Protein AF-A0A4Y8CAF0-F1 (afdb_monomer_lite)

pLDDT: mean 92.61, std 7.23, range [58.03, 98.44]

Radius of gyration: 15.82 Å; chains: 1; bounding box: 34×34×45 Å

Foldseek 3Di:
DQVCLPDPPAPVLKDKDLDLVVCVVPVQQSQLVHWKWKAFPDDPQQPRTKTKHFPDPDDDNGDDQQTWMWIATRNVRDIDIDGNVVVSVVLVVQNPDDRRMMMMGHDDPCCQVADWDFDDDDPRGPDIDGGHDD

Sequence (134 aa):
LTKLADTDLVPSDTYAYYDIKTFKENFPKSLAKGERVLKQNRGSTGEGIWRVSVEDNVSGDSLPLNTKIKCTEAKDNHVEHRELGEFMDFCEQYIIGDNGMLVDMTFLPRIKEGEIRLLMLYNTPVNVVHKKPA

Secondary structure (DSSP, 8-state):
-GGGTTSTTS-TT-EEESSHHHHHHHHHHHHTTS-EEEEESS-STTTTEEEEEESS---SSS--TT-EEEEEETTT--EEEEEHHHHHHHHGGGTSSTT--EEEEE--GGGGG-EEEEEEETTEEEEEEEE---

Structure (mmCIF, N/CA/C/O backbone):
data_AF-A0A4Y8CAF0-F1
#
_entry.id   AF-A0A4Y8CAF0-F1
#
loop_
_atom_site.group_PDB
_atom_site.id
_atom_site.type_symbol
_atom_site.label_atom_id
_atom_site.label_alt_id
_atom_site.label_comp_id
_atom_site.label_asym_id
_atom_site.label_entity_id
_atom_site.label_seq_id
_atom_site.pdbx_PDB_ins_code
_atom_site.Cartn_x
_atom_site.Cartn_y
_atom_site.Cartn_z
_atom_site.occupancy
_atom_site.B_iso_or_equiv
_atom_site.auth_seq_id
_atom_site.auth_comp_id
_atom_site.auth_asym_id
_atom_site.auth_atom_id
_atom_site.pdbx_PDB_model_num
ATOM 1 N N . LEU A 1 1 ? -1.745 2.593 -12.167 1.00 58.03 1 LEU A N 1
ATOM 2 C CA . LEU A 1 1 ? -2.030 1.234 -11.655 1.00 58.03 1 LEU A CA 1
ATOM 3 C C . LEU A 1 1 ? -3.510 0.883 -11.735 1.00 58.03 1 LEU A C 1
ATOM 5 O O . LEU A 1 1 ? -3.804 -0.199 -12.201 1.00 58.03 1 LEU A O 1
ATOM 9 N N . THR A 1 2 ? -4.436 1.770 -11.369 1.00 64.69 2 THR A N 1
ATOM 10 C CA . THR A 1 2 ? -5.888 1.481 -11.402 1.00 64.69 2 THR A CA 1
ATOM 11 C C . THR A 1 2 ? -6.437 1.057 -12.759 1.00 64.69 2 THR A C 1
ATOM 13 O O . THR A 1 2 ? -7.272 0.171 -12.813 1.00 64.69 2 THR A O 1
ATOM 16 N N . LYS A 1 3 ? -5.908 1.588 -13.869 1.00 78.75 3 LYS A N 1
ATOM 17 C CA . LYS A 1 3 ? -6.258 1.125 -15.230 1.00 78.75 3 LYS A CA 1
ATOM 18 C C . LYS A 1 3 ? -5.909 -0.349 -15.510 1.00 78.75 3 LYS A C 1
ATOM 20 O O . LYS A 1 3 ? -6.248 -0.850 -16.572 1.00 78.75 3 LYS A O 1
ATOM 25 N N . LEU A 1 4 ? -5.169 -0.999 -14.611 1.00 79.75 4 LEU A N 1
ATOM 26 C CA . LEU A 1 4 ? -4.781 -2.406 -14.690 1.00 79.75 4 LEU A CA 1
ATOM 27 C C . LEU A 1 4 ? -5.560 -3.282 -13.696 1.00 79.75 4 LEU A C 1
ATOM 29 O O . LEU A 1 4 ? -5.326 -4.484 -13.684 1.00 79.75 4 LEU A O 1
ATOM 33 N N . ALA A 1 5 ? -6.445 -2.717 -12.864 1.00 81.44 5 ALA A N 1
ATOM 34 C CA . ALA A 1 5 ? -7.190 -3.473 -11.850 1.00 81.44 5 ALA A CA 1
ATOM 35 C C . ALA A 1 5 ? -8.141 -4.520 -12.462 1.00 81.44 5 ALA A C 1
ATOM 37 O O . ALA A 1 5 ? -8.454 -5.512 -11.813 1.00 81.44 5 ALA A O 1
ATOM 38 N N . ASP A 1 6 ? -8.534 -4.331 -13.725 1.00 82.00 6 ASP A N 1
ATOM 39 C CA . ASP A 1 6 ? -9.338 -5.283 -14.503 1.00 82.00 6 ASP A CA 1
ATOM 40 C C . ASP A 1 6 ? -8.480 -6.348 -15.222 1.00 82.00 6 ASP A C 1
ATOM 42 O O . ASP A 1 6 ? -8.960 -7.051 -16.110 1.00 82.00 6 ASP A O 1
ATOM 46 N N . THR A 1 7 ? -7.189 -6.447 -14.891 1.00 87.88 7 THR A N 1
ATOM 47 C CA . THR A 1 7 ? -6.250 -7.424 -15.464 1.00 87.88 7 THR A CA 1
ATOM 48 C C . THR A 1 7 ? -5.652 -8.303 -14.372 1.00 87.88 7 THR A C 1
ATOM 50 O O . THR A 1 7 ? -5.560 -7.888 -13.222 1.00 87.88 7 THR A O 1
ATOM 53 N N . ASP A 1 8 ? -5.102 -9.459 -14.745 1.00 86.75 8 ASP A N 1
ATOM 54 C CA . ASP A 1 8 ? -4.406 -10.358 -13.808 1.00 86.75 8 ASP A CA 1
ATOM 55 C C . ASP A 1 8 ? -3.088 -9.783 -13.245 1.00 86.75 8 ASP A C 1
ATOM 57 O O . ASP A 1 8 ? -2.410 -10.422 -12.440 1.00 86.75 8 ASP A O 1
ATOM 61 N N . LEU A 1 9 ? -2.682 -8.583 -13.679 1.00 85.06 9 LEU A N 1
ATOM 62 C CA . LEU A 1 9 ? -1.437 -7.943 -13.250 1.00 85.06 9 LEU A CA 1
ATOM 63 C C . LEU A 1 9 ? -1.565 -7.215 -11.910 1.00 85.06 9 LEU A C 1
ATOM 65 O O . LEU A 1 9 ? -0.545 -6.907 -11.290 1.00 85.06 9 LEU A O 1
ATOM 69 N N . VAL A 1 10 ? -2.785 -6.883 -11.485 1.00 86.19 10 VAL A N 1
ATOM 70 C CA . VAL A 1 10 ? -3.045 -6.079 -10.288 1.00 86.19 10 VAL A CA 1
ATOM 71 C C . VAL A 1 10 ? -4.272 -6.642 -9.566 1.00 86.19 10 VAL A C 1
ATOM 73 O O . VAL A 1 10 ? -5.263 -6.938 -10.224 1.00 86.19 10 VAL A O 1
ATOM 76 N N . PRO A 1 11 ? -4.252 -6.778 -8.228 1.00 89.06 11 PRO A N 1
ATOM 77 C CA . PRO A 1 11 ? -5.434 -7.190 -7.476 1.00 89.06 11 PRO A CA 1
ATOM 78 C C . PRO A 1 11 ? -6.637 -6.280 -7.753 1.00 89.06 11 PRO A C 1
ATOM 80 O O . PRO A 1 11 ? -6.496 -5.053 -7.782 1.00 89.06 11 PRO A O 1
ATOM 83 N N . SER A 1 12 ? -7.824 -6.872 -7.903 1.00 88.75 12 SER A N 1
ATOM 84 C CA . SER A 1 12 ? -9.066 -6.150 -8.224 1.00 88.75 12 SER A CA 1
ATOM 85 C C . SER A 1 12 ? -9.487 -5.147 -7.145 1.00 88.75 12 SER A C 1
ATOM 87 O O . SER A 1 12 ? -10.264 -4.236 -7.402 1.00 88.75 12 SER A O 1
ATOM 89 N N . ASP A 1 13 ? -8.978 -5.297 -5.923 1.00 91.06 13 ASP A N 1
ATOM 90 C CA . ASP A 1 13 ? -9.196 -4.397 -4.795 1.00 91.06 13 ASP A CA 1
ATOM 91 C C . ASP A 1 13 ? -8.091 -3.328 -4.674 1.00 91.06 13 ASP A C 1
ATOM 93 O O . ASP A 1 13 ? -7.694 -2.949 -3.570 1.00 91.06 13 ASP A O 1
ATOM 97 N N . THR A 1 14 ? -7.585 -2.848 -5.813 1.00 93.38 14 THR A N 1
ATOM 98 C CA . THR A 1 14 ? -6.620 -1.744 -5.895 1.00 93.38 14 THR A CA 1
ATOM 99 C C . THR A 1 14 ? -7.327 -0.430 -6.205 1.00 93.38 14 THR A C 1
ATOM 101 O O . THR A 1 14 ? -8.000 -0.299 -7.227 1.00 93.38 14 THR A O 1
ATOM 104 N N . TYR A 1 15 ? -7.102 0.581 -5.374 1.00 94.06 15 TYR A N 1
ATOM 105 C CA . TYR A 1 15 ? -7.707 1.903 -5.500 1.00 94.06 15 TYR A CA 1
ATOM 106 C C . TYR A 1 15 ? -6.639 2.963 -5.794 1.00 94.06 15 TYR A C 1
ATOM 108 O O . TYR A 1 15 ? -5.468 2.814 -5.438 1.00 94.06 15 TYR A O 1
ATOM 116 N N . ALA A 1 16 ? -7.039 4.051 -6.451 1.00 94.38 16 ALA A N 1
ATOM 117 C CA . ALA A 1 16 ? -6.256 5.282 -6.509 1.00 94.38 16 ALA A CA 1
ATOM 118 C C . ALA A 1 16 ? -7.155 6.438 -6.100 1.00 94.38 16 ALA A C 1
ATOM 120 O O . ALA A 1 16 ? -8.212 6.648 -6.697 1.00 94.38 16 ALA A O 1
ATOM 121 N N . TYR A 1 17 ? -6.710 7.172 -5.094 1.00 95.38 17 TYR A N 1
ATOM 122 C CA . TYR A 1 17 ? -7.405 8.325 -4.559 1.00 95.38 17 TYR A CA 1
ATOM 123 C C . TYR A 1 17 ? -6.782 9.593 -5.127 1.00 95.38 17 TYR A C 1
ATOM 125 O O . TYR A 1 17 ? -5.561 9.757 -5.091 1.00 95.38 17 TYR A O 1
ATOM 133 N N . TYR A 1 18 ? -7.634 10.471 -5.651 1.00 94.50 18 TYR A N 1
ATOM 134 C CA . TYR A 1 18 ? -7.264 11.791 -6.175 1.00 94.50 18 TYR A CA 1
ATOM 135 C C . TYR A 1 18 ? -7.797 12.927 -5.297 1.00 94.50 18 TYR A C 1
ATOM 137 O O . TYR A 1 18 ? -7.494 14.092 -5.534 1.00 94.50 18 TYR A O 1
ATOM 145 N N . ASP A 1 19 ? -8.591 12.593 -4.281 1.00 95.25 19 ASP A N 1
ATOM 146 C CA . ASP A 1 19 ? -9.148 13.529 -3.324 1.00 95.25 19 ASP A CA 1
ATOM 147 C C . ASP A 1 19 ? -9.206 12.889 -1.931 1.00 95.25 19 ASP A C 1
ATOM 149 O O . ASP A 1 19 ? -9.294 11.669 -1.768 1.00 95.25 19 ASP A O 1
ATOM 153 N N . ILE A 1 20 ? -9.137 13.737 -0.909 1.00 96.31 20 ILE A N 1
ATOM 154 C CA . ILE A 1 20 ? -9.082 13.309 0.492 1.00 96.31 20 ILE A CA 1
ATOM 155 C C . ILE A 1 20 ? -10.386 12.635 0.910 1.00 96.31 20 ILE A C 1
ATOM 157 O O . ILE A 1 20 ? -10.369 11.701 1.706 1.00 96.31 20 ILE A O 1
ATOM 161 N N . LYS A 1 21 ? -11.525 13.088 0.379 1.00 96.69 21 LYS A N 1
ATOM 162 C CA . LYS A 1 21 ? -12.836 12.575 0.772 1.00 96.69 21 LYS A CA 1
ATOM 163 C C . LYS A 1 21 ? -12.963 11.099 0.394 1.00 96.69 21 LYS A C 1
ATOM 165 O O . LYS A 1 21 ? -13.271 10.285 1.261 1.00 96.69 21 LYS A O 1
ATOM 170 N N . THR A 1 22 ? -12.662 10.736 -0.851 1.00 96.94 22 THR A N 1
ATOM 171 C CA . THR A 1 22 ? -12.724 9.339 -1.300 1.00 96.94 22 THR A CA 1
ATOM 172 C C . THR A 1 22 ? -11.700 8.459 -0.591 1.00 96.94 22 THR A C 1
ATOM 174 O O . THR A 1 22 ? -12.019 7.314 -0.268 1.00 96.94 22 THR A O 1
ATOM 177 N N . PHE A 1 23 ? -10.508 8.979 -0.283 1.00 97.75 23 PHE A N 1
ATOM 178 C CA . PHE A 1 23 ? -9.541 8.273 0.559 1.00 97.75 23 PHE A CA 1
ATOM 179 C C . PHE A 1 23 ? -10.114 8.002 1.955 1.00 97.75 23 PHE A C 1
ATOM 181 O O . PHE A 1 23 ? -10.124 6.853 2.406 1.00 97.75 23 PHE A O 1
ATOM 188 N N . LYS A 1 24 ? -10.669 9.035 2.605 1.00 97.44 24 LYS A N 1
ATOM 189 C CA . LYS A 1 24 ? -11.219 8.928 3.959 1.00 97.44 24 LYS A CA 1
ATOM 190 C C . LYS A 1 24 ? -12.431 8.006 4.066 1.00 97.44 24 LYS A C 1
ATOM 192 O O . LYS A 1 24 ? -12.629 7.370 5.096 1.00 97.44 24 LYS A O 1
ATOM 197 N N . GLU A 1 25 ? -13.203 7.878 2.993 1.00 97.50 25 GLU A N 1
ATOM 198 C CA . GLU A 1 25 ? -14.370 6.996 2.926 1.00 97.50 25 GLU A CA 1
ATOM 199 C C . GLU A 1 25 ? -14.033 5.520 2.651 1.00 97.50 25 GLU A C 1
ATOM 201 O O . GLU A 1 25 ? -14.811 4.638 3.031 1.00 97.50 25 GLU A O 1
ATOM 206 N N . ASN A 1 26 ? -12.927 5.236 1.953 1.00 97.31 26 ASN A N 1
ATOM 207 C CA . ASN A 1 26 ? -12.637 3.895 1.432 1.00 97.31 26 ASN A CA 1
ATOM 208 C C . ASN A 1 26 ? -11.482 3.191 2.141 1.00 97.31 26 ASN A C 1
ATOM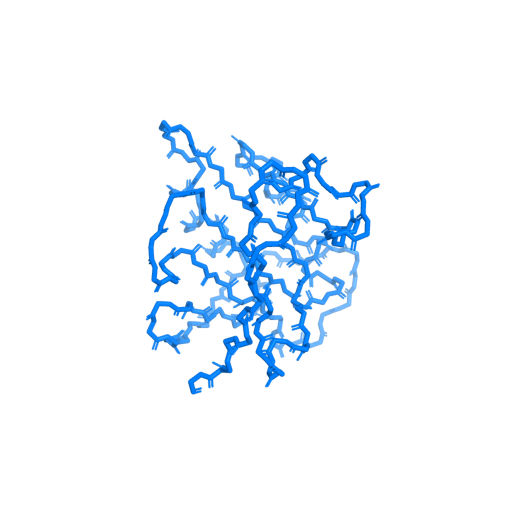 210 O O . ASN A 1 26 ? -11.570 1.981 2.349 1.00 97.31 26 ASN A O 1
ATOM 214 N N . PHE A 1 27 ? -10.440 3.912 2.559 1.00 98.19 27 PHE A N 1
ATOM 215 C CA . PHE A 1 27 ? -9.278 3.288 3.194 1.00 98.19 27 PHE A CA 1
ATOM 216 C C . PHE A 1 27 ? -9.611 2.521 4.488 1.00 98.19 27 PHE A C 1
ATOM 218 O O . PHE A 1 27 ? -9.145 1.391 4.639 1.00 98.19 27 PHE A O 1
ATOM 225 N N . PRO A 1 28 ? -10.492 3.016 5.384 1.00 98.00 28 PRO A N 1
ATOM 226 C CA . PRO A 1 28 ? -10.919 2.233 6.545 1.00 98.00 28 PRO A CA 1
ATOM 227 C C . PRO A 1 28 ? -11.602 0.908 6.181 1.00 98.00 28 PRO A C 1
ATOM 229 O O . PRO A 1 28 ? -11.526 -0.048 6.950 1.00 98.00 28 PRO A O 1
ATOM 232 N N . LYS A 1 29 ? -12.263 0.836 5.017 1.00 97.31 29 LYS A N 1
ATOM 233 C CA . LYS A 1 29 ? -12.946 -0.370 4.523 1.00 97.31 29 LYS A CA 1
ATOM 234 C C . LYS A 1 29 ? -11.987 -1.333 3.838 1.00 97.31 29 LYS A C 1
ATOM 236 O O . LYS A 1 29 ? -12.146 -2.545 3.950 1.00 97.31 29 LYS A O 1
ATOM 241 N N . SER A 1 30 ? -11.011 -0.818 3.090 1.00 96.81 30 SER A N 1
ATOM 242 C CA . SER A 1 30 ? -9.996 -1.660 2.454 1.00 96.81 30 SER A CA 1
ATOM 243 C C . SER A 1 30 ? -9.062 -2.264 3.503 1.00 96.81 30 SER A C 1
ATOM 245 O O . SER A 1 30 ? -8.821 -3.468 3.461 1.00 96.81 30 SER A O 1
ATOM 247 N N . LEU A 1 31 ? -8.630 -1.479 4.496 1.00 97.50 31 LEU A N 1
ATOM 248 C CA . LEU A 1 31 ? -7.785 -1.943 5.600 1.00 97.50 31 LEU A CA 1
ATOM 249 C C . LEU A 1 31 ? -8.489 -2.952 6.520 1.00 97.50 31 LEU A C 1
ATOM 251 O O . LEU A 1 31 ? -7.840 -3.861 7.030 1.00 97.50 31 LEU A O 1
ATOM 255 N N . ALA A 1 32 ? -9.815 -2.863 6.675 1.00 96.38 32 ALA A N 1
ATOM 256 C CA . ALA A 1 32 ? -10.594 -3.864 7.411 1.00 96.38 32 ALA A CA 1
ATOM 257 C C . ALA A 1 32 ? -10.478 -5.284 6.818 1.00 96.38 32 ALA A C 1
ATOM 259 O O . ALA A 1 32 ? -10.645 -6.271 7.530 1.00 96.38 32 ALA A O 1
ATOM 260 N N . LYS A 1 33 ? -10.182 -5.406 5.515 1.00 94.75 33 LYS A N 1
ATOM 261 C CA . LYS A 1 33 ? -10.059 -6.699 4.818 1.00 94.75 33 LYS A CA 1
ATOM 262 C C . LYS A 1 33 ? -8.684 -7.347 4.982 1.00 94.75 33 LYS A C 1
ATOM 264 O O . LYS A 1 33 ? -8.522 -8.513 4.630 1.00 94.75 33 LYS A O 1
ATOM 269 N N . GLY A 1 34 ? -7.697 -6.605 5.473 1.00 94.56 34 GLY A N 1
ATOM 270 C CA . GLY A 1 34 ? -6.329 -7.075 5.633 1.00 94.56 34 GLY A CA 1
ATOM 271 C C . GLY A 1 34 ? -5.305 -5.971 5.414 1.00 94.56 34 GLY A C 1
ATOM 272 O O . GLY A 1 34 ? -5.635 -4.826 5.109 1.00 94.56 34 GLY A O 1
ATOM 273 N N . GLU A 1 35 ? -4.036 -6.335 5.565 1.00 96.50 35 GLU A N 1
ATOM 274 C CA . GLU A 1 35 ? -2.924 -5.400 5.429 1.00 96.50 35 GLU A CA 1
ATOM 275 C C . GLU A 1 35 ? -2.889 -4.724 4.055 1.00 96.50 35 GLU A C 1
ATOM 277 O O . GLU A 1 35 ? -3.071 -5.364 3.012 1.00 96.50 35 GLU A O 1
ATOM 282 N N . ARG A 1 36 ? -2.588 -3.426 4.054 1.00 97.88 36 ARG A N 1
ATOM 283 C CA . ARG A 1 36 ? -2.559 -2.593 2.849 1.00 97.88 36 ARG A CA 1
ATOM 284 C C . ARG A 1 36 ? -1.173 -2.024 2.607 1.00 97.88 36 ARG A C 1
ATOM 286 O O . ARG A 1 36 ? -0.392 -1.823 3.533 1.00 97.88 36 ARG A O 1
ATOM 293 N N . VAL A 1 37 ? -0.883 -1.739 1.346 1.00 97.31 37 VAL A N 1
ATOM 294 C CA . VAL A 1 37 ? 0.255 -0.942 0.905 1.00 97.31 37 VAL A CA 1
ATOM 295 C C . VAL A 1 37 ? -0.286 0.347 0.307 1.00 97.31 37 VAL A C 1
ATOM 297 O O . VAL A 1 37 ? -0.959 0.318 -0.726 1.00 97.31 37 VAL A O 1
ATOM 300 N N . LEU A 1 38 ? 0.026 1.470 0.950 1.00 97.56 38 LEU A N 1
ATOM 301 C CA . LEU A 1 38 ? -0.211 2.799 0.409 1.00 97.56 38 LEU A CA 1
ATOM 302 C C . LEU A 1 38 ? 1.029 3.294 -0.325 1.00 97.56 38 LEU A C 1
ATOM 304 O O . LEU A 1 38 ? 2.148 3.080 0.136 1.00 97.56 38 LEU A O 1
ATOM 308 N N . LYS A 1 39 ? 0.849 3.960 -1.465 1.00 95.06 39 LYS A N 1
ATOM 309 C CA . LYS A 1 39 ? 1.959 4.493 -2.259 1.00 95.06 39 LYS A CA 1
ATOM 310 C C . LYS A 1 39 ? 1.617 5.834 -2.892 1.00 95.06 39 LYS A C 1
ATOM 312 O O . LYS A 1 39 ? 0.677 5.923 -3.682 1.00 95.06 39 LYS A O 1
ATOM 317 N N . GLN A 1 40 ? 2.431 6.847 -2.618 1.00 93.06 40 GLN A N 1
ATOM 318 C CA . GLN A 1 40 ? 2.343 8.135 -3.306 1.00 93.06 40 GLN A CA 1
ATOM 319 C C . GLN A 1 40 ? 2.722 8.035 -4.796 1.00 93.06 40 GLN A C 1
ATOM 321 O O . GLN A 1 40 ? 3.469 7.146 -5.219 1.00 93.06 40 GLN A O 1
ATOM 326 N N . ASN A 1 41 ? 2.232 8.978 -5.604 1.00 87.50 41 ASN A N 1
ATOM 327 C CA . ASN A 1 41 ? 2.497 9.024 -7.046 1.00 87.50 41 ASN A CA 1
ATOM 328 C C . ASN A 1 41 ? 3.985 9.199 -7.399 1.00 87.50 41 ASN A C 1
ATOM 330 O O . ASN A 1 41 ? 4.506 8.534 -8.295 1.00 87.50 41 ASN A O 1
ATOM 334 N N . ARG A 1 42 ? 4.669 10.116 -6.707 1.00 82.88 42 ARG A N 1
ATOM 335 C CA . ARG A 1 42 ? 6.064 10.487 -6.969 1.00 82.88 42 ARG A CA 1
ATOM 336 C C . ARG A 1 42 ? 6.902 10.178 -5.742 1.00 82.88 42 ARG A C 1
ATOM 338 O O . ARG A 1 42 ? 6.635 10.694 -4.674 1.00 82.88 42 ARG A O 1
ATOM 345 N N . GLY A 1 43 ? 7.923 9.356 -5.918 1.00 78.38 43 GLY A N 1
ATOM 346 C CA . GLY A 1 43 ? 8.836 8.967 -4.854 1.00 78.38 43 GLY A CA 1
ATOM 347 C C . GLY A 1 43 ? 9.872 8.001 -5.406 1.00 78.38 43 GLY A C 1
ATOM 348 O O . GLY A 1 43 ? 9.613 7.287 -6.380 1.00 78.38 43 GLY A O 1
ATOM 349 N N . SER A 1 44 ? 11.057 7.995 -4.808 1.00 81.69 44 SER A N 1
ATOM 350 C CA . SER A 1 44 ? 12.118 7.047 -5.146 1.00 81.69 44 SER A CA 1
ATOM 351 C C . SER A 1 44 ? 12.495 6.242 -3.910 1.00 81.69 44 SER A C 1
ATOM 353 O O . SER A 1 44 ? 12.272 6.680 -2.786 1.00 81.69 44 SER A O 1
ATOM 355 N N . THR A 1 45 ? 13.036 5.042 -4.118 1.00 86.25 45 THR A N 1
ATOM 356 C CA . THR A 1 45 ? 13.687 4.278 -3.039 1.00 86.25 45 THR A CA 1
ATOM 357 C C . THR A 1 45 ? 12.787 4.003 -1.820 1.00 86.25 45 THR A C 1
ATOM 359 O O . THR A 1 45 ? 13.268 3.931 -0.702 1.00 86.25 45 THR A O 1
ATOM 362 N N . GLY A 1 46 ? 11.474 3.837 -2.020 1.00 87.06 46 GLY A N 1
ATOM 363 C CA . GLY A 1 46 ? 10.546 3.466 -0.941 1.00 87.06 46 GLY A CA 1
ATOM 364 C C . GLY A 1 46 ? 9.901 4.629 -0.182 1.00 87.06 46 GLY A C 1
ATOM 365 O O . GLY A 1 46 ? 9.048 4.381 0.662 1.00 87.06 46 GLY A O 1
ATOM 366 N N . GLU A 1 47 ? 10.244 5.877 -0.500 1.00 92.62 47 GLU A N 1
ATOM 367 C CA . GLU A 1 47 ? 9.641 7.061 0.123 1.00 92.62 47 GLU A CA 1
ATOM 368 C C . GLU A 1 47 ? 8.143 7.189 -0.185 1.00 92.62 47 GLU A C 1
ATOM 370 O O . GLU A 1 47 ? 7.721 7.120 -1.347 1.00 92.62 47 GLU A O 1
ATOM 375 N N . GLY A 1 48 ? 7.337 7.400 0.858 1.00 94.19 48 GLY A N 1
ATOM 376 C CA . GLY A 1 48 ? 5.877 7.444 0.797 1.00 94.19 48 GLY A CA 1
ATOM 377 C C . GLY A 1 48 ? 5.250 6.128 0.337 1.00 94.19 48 GLY A C 1
ATOM 378 O O . GLY A 1 48 ? 4.181 6.141 -0.281 1.00 94.19 48 GLY A O 1
ATOM 379 N N . ILE A 1 49 ? 5.929 5.003 0.591 1.00 96.50 49 ILE A N 1
ATOM 380 C CA . ILE A 1 49 ? 5.375 3.655 0.460 1.00 96.50 49 ILE A CA 1
ATOM 381 C C . ILE A 1 49 ? 5.218 3.072 1.859 1.00 96.50 49 ILE A C 1
ATOM 383 O O . ILE A 1 49 ? 6.208 2.773 2.521 1.00 96.50 49 ILE A O 1
ATOM 387 N N . TRP A 1 50 ? 3.976 2.870 2.277 1.00 97.94 50 TRP A N 1
ATOM 388 C CA . TRP A 1 50 ? 3.626 2.459 3.630 1.00 97.94 50 TRP A CA 1
ATOM 389 C C . TRP A 1 50 ? 2.943 1.102 3.622 1.00 97.94 50 TRP A C 1
ATOM 391 O O . TRP A 1 50 ? 1.917 0.938 2.967 1.00 97.94 50 TRP A O 1
ATOM 401 N N . ARG A 1 51 ? 3.464 0.140 4.384 1.00 97.88 51 ARG A N 1
ATOM 402 C CA . ARG A 1 51 ? 2.711 -1.057 4.779 1.00 97.88 51 ARG A CA 1
ATOM 403 C C . ARG A 1 51 ? 1.916 -0.729 6.037 1.00 97.88 51 ARG A C 1
ATOM 405 O O . ARG A 1 51 ? 2.500 -0.265 7.011 1.00 97.88 51 ARG A O 1
ATOM 412 N N . VAL A 1 52 ? 0.615 -0.985 6.015 1.00 98.38 52 VAL A N 1
ATOM 413 C CA . VAL A 1 52 ? -0.311 -0.647 7.098 1.00 98.38 52 VAL A CA 1
ATOM 414 C C . VAL A 1 52 ? -1.072 -1.894 7.530 1.00 98.38 52 VAL A C 1
ATOM 416 O O . VAL A 1 52 ? -1.656 -2.592 6.699 1.00 98.38 52 VAL A O 1
ATOM 419 N N . SER A 1 53 ? -1.069 -2.166 8.831 1.00 97.50 53 SER A N 1
ATOM 420 C CA . SER A 1 53 ? -1.769 -3.292 9.453 1.00 97.50 53 SER A CA 1
ATOM 421 C C . SER A 1 53 ? -2.471 -2.845 10.732 1.00 97.50 53 SER A C 1
ATOM 423 O O . SER A 1 53 ? -1.931 -2.021 11.469 1.00 97.50 53 SER A O 1
ATOM 425 N N . VAL A 1 54 ? -3.639 -3.412 11.023 1.00 97.31 54 VAL A N 1
ATOM 426 C CA . VAL A 1 54 ? -4.331 -3.203 12.304 1.00 97.31 54 VAL A CA 1
ATOM 427 C C . VAL A 1 54 ? -3.592 -3.951 13.416 1.00 97.31 54 VAL A C 1
ATOM 429 O O . VAL A 1 54 ? -3.129 -5.069 13.192 1.00 97.31 54 VAL A O 1
ATOM 432 N N . GLU A 1 55 ? -3.445 -3.336 14.590 1.00 94.69 55 GLU A N 1
ATOM 433 C CA . GLU A 1 55 ? -2.759 -3.966 15.731 1.00 94.69 55 GLU A CA 1
ATOM 434 C C . GLU A 1 55 ? -3.684 -4.854 16.563 1.00 94.69 55 GLU A C 1
ATOM 436 O O . GLU A 1 55 ? -3.280 -5.924 17.016 1.00 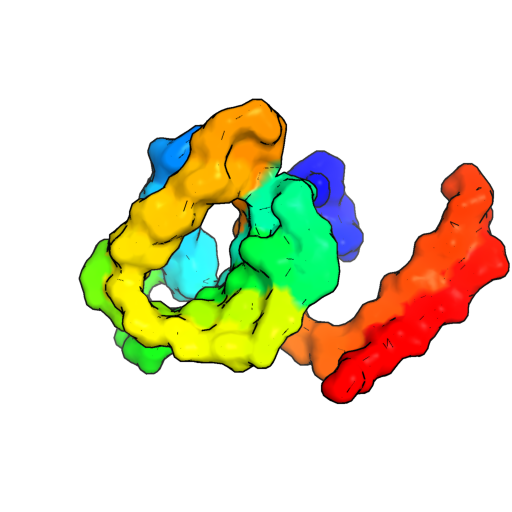94.69 55 GLU A O 1
ATOM 441 N N . ASP A 1 56 ? -4.933 -4.423 16.717 1.00 87.19 56 ASP A N 1
ATOM 442 C CA . ASP A 1 56 ? -5.961 -5.146 17.450 1.00 87.19 56 ASP A CA 1
ATOM 443 C C . ASP A 1 56 ? -6.908 -5.885 16.501 1.00 87.19 56 ASP A C 1
ATOM 445 O O . ASP A 1 56 ? -7.151 -5.477 15.364 1.00 87.19 56 ASP A O 1
ATOM 449 N N . ASN A 1 57 ? -7.517 -6.966 16.987 1.00 76.69 57 ASN A N 1
ATOM 450 C CA . ASN A 1 57 ? -8.586 -7.635 16.252 1.00 76.69 57 ASN A CA 1
ATOM 451 C C . ASN A 1 57 ? -9.853 -6.772 16.281 1.00 76.69 57 ASN A C 1
ATOM 453 O O . ASN A 1 57 ? -10.709 -6.920 17.154 1.00 76.69 57 ASN A O 1
ATOM 457 N N . VAL A 1 58 ? -9.967 -5.871 15.311 1.00 77.69 58 VAL A N 1
ATOM 458 C CA . VAL A 1 58 ? -11.172 -5.079 15.067 1.00 77.69 58 VAL A CA 1
ATOM 459 C C . VAL A 1 58 ? -12.004 -5.784 14.001 1.00 77.69 58 VAL A C 1
ATOM 461 O O . VAL A 1 58 ? -11.499 -6.149 12.944 1.00 77.69 58 VAL A O 1
ATOM 464 N N . SER A 1 59 ? -13.287 -5.999 14.291 1.00 7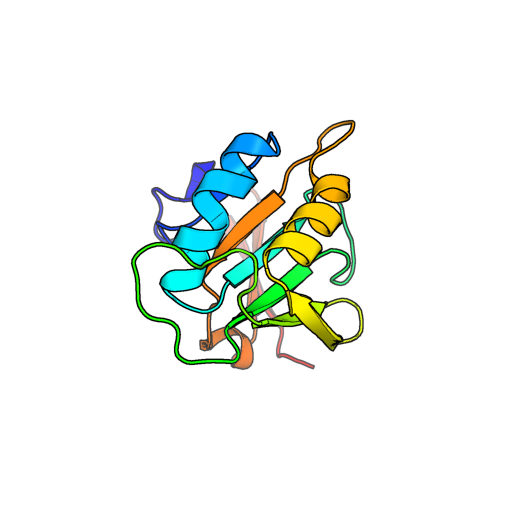5.94 59 SER A N 1
ATOM 465 C CA . SER A 1 59 ? -14.236 -6.609 13.356 1.00 75.94 59 SER A CA 1
ATOM 466 C C . SER A 1 59 ? -15.195 -5.557 12.806 1.00 75.94 59 SER A C 1
ATOM 468 O O . SER A 1 59 ? -15.604 -4.644 13.523 1.00 75.94 59 SER A O 1
ATOM 470 N N . GLY A 1 60 ? -15.544 -5.685 11.528 1.00 87.12 60 GLY A N 1
ATOM 471 C CA . GLY A 1 60 ? -16.479 -4.797 10.842 1.00 87.12 60 GLY A CA 1
ATOM 472 C C . GLY A 1 60 ? -16.057 -4.502 9.406 1.00 87.12 60 GLY A C 1
ATOM 473 O O . GLY A 1 60 ? -14.921 -4.751 9.017 1.00 87.12 60 GLY A O 1
ATOM 474 N N . ASP A 1 61 ? -16.980 -3.940 8.627 1.00 92.00 61 ASP A N 1
ATOM 475 C CA . ASP A 1 61 ? -16.741 -3.585 7.219 1.00 92.00 61 ASP A CA 1
ATOM 476 C C . ASP A 1 61 ? -15.927 -2.291 7.050 1.00 92.00 61 ASP A C 1
ATOM 478 O O . ASP A 1 61 ? -15.492 -1.962 5.947 1.00 92.00 61 ASP A O 1
ATOM 482 N N . SER A 1 62 ? -15.753 -1.527 8.132 1.00 96.31 62 SER A N 1
ATOM 483 C CA . SER A 1 62 ? -15.010 -0.269 8.179 1.00 96.31 62 SER A CA 1
ATOM 484 C C . SER A 1 62 ? -14.419 -0.072 9.568 1.00 96.31 62 SER A C 1
ATOM 486 O O . SER A 1 62 ? -15.112 -0.245 10.570 1.00 96.31 62 SER A O 1
ATOM 488 N N . LEU A 1 63 ? -13.158 0.345 9.630 1.00 96.38 63 LEU A N 1
ATOM 489 C CA . LEU A 1 63 ? -12.468 0.588 10.894 1.00 96.38 63 LEU A CA 1
ATOM 490 C C . LEU A 1 63 ? -12.831 1.962 11.499 1.00 96.38 63 LEU A C 1
ATOM 492 O O . LEU A 1 63 ? -12.892 2.953 10.764 1.00 96.38 63 LEU A O 1
ATOM 496 N N . PRO A 1 64 ? -13.037 2.060 12.826 1.00 96.44 64 PRO A N 1
ATOM 497 C CA . PRO A 1 64 ? -13.093 3.337 13.539 1.00 96.44 64 PRO A CA 1
ATOM 498 C C . PRO A 1 64 ? -11.796 4.146 13.389 1.00 96.44 64 PRO A C 1
ATOM 500 O O . PRO A 1 64 ? -10.709 3.574 13.341 1.00 96.44 64 PRO A O 1
ATOM 503 N N . LEU A 1 65 ? -11.873 5.480 13.383 1.00 96.69 65 LEU A N 1
ATOM 504 C CA . LEU A 1 65 ? -10.687 6.335 13.199 1.00 96.69 65 LEU A CA 1
ATOM 505 C C . LEU A 1 65 ? -9.683 6.270 14.361 1.00 96.69 65 LEU A C 1
ATOM 507 O O . LEU A 1 65 ? -8.504 6.525 14.151 1.00 96.69 65 LEU A O 1
ATOM 511 N N . ASN A 1 66 ? -10.118 5.883 15.559 1.00 96.69 66 ASN A N 1
ATOM 512 C CA . ASN A 1 66 ? -9.241 5.667 16.714 1.00 96.69 66 ASN A CA 1
ATOM 513 C C . ASN A 1 66 ? -8.602 4.262 16.741 1.00 96.69 66 ASN A C 1
ATOM 515 O O . ASN A 1 66 ? -7.958 3.894 17.723 1.00 96.69 66 ASN A O 1
ATOM 519 N N . THR A 1 67 ? -8.796 3.456 15.689 1.00 97.25 67 THR A N 1
ATOM 520 C CA . THR A 1 67 ? -8.170 2.134 15.561 1.00 97.25 67 THR A CA 1
ATOM 521 C C . THR A 1 67 ? -6.652 2.275 15.561 1.00 97.25 67 THR A C 1
ATOM 523 O O . THR A 1 67 ? -6.107 3.064 14.785 1.00 97.25 67 THR A O 1
ATOM 526 N N . LYS A 1 68 ? -5.970 1.490 16.401 1.00 98.06 68 LYS A N 1
ATOM 527 C CA . LYS A 1 68 ? -4.508 1.433 16.440 1.00 98.06 68 LYS A CA 1
ATOM 528 C C . LYS A 1 68 ? -3.975 0.647 15.248 1.00 98.06 68 LYS A C 1
ATOM 530 O O . LYS A 1 68 ? -4.405 -0.479 14.975 1.00 98.06 68 LYS A O 1
ATOM 535 N N . ILE A 1 69 ? -3.063 1.276 14.518 1.00 98.25 69 ILE A N 1
ATOM 536 C CA . ILE A 1 69 ? -2.442 0.725 13.320 1.00 98.25 69 ILE A CA 1
ATOM 537 C C . ILE A 1 69 ? -0.923 0.810 13.417 1.00 98.25 69 ILE A C 1
ATOM 539 O O . ILE A 1 69 ? -0.351 1.778 13.924 1.00 98.25 69 ILE A O 1
ATOM 543 N N . LYS A 1 70 ? -0.273 -0.202 12.854 1.00 98.44 70 LYS A N 1
ATOM 544 C CA . LYS A 1 70 ? 1.162 -0.239 12.615 1.00 98.44 70 LYS A CA 1
ATOM 545 C C . LYS A 1 70 ? 1.427 0.167 11.171 1.00 98.44 70 LYS A C 1
ATOM 547 O O . LYS A 1 70 ? 0.929 -0.471 10.242 1.00 98.44 70 LYS A O 1
ATOM 552 N N . CYS A 1 71 ? 2.236 1.201 10.998 1.00 98.31 71 CYS A N 1
ATOM 553 C CA . CYS A 1 71 ? 2.667 1.729 9.712 1.00 98.31 71 CYS A CA 1
ATOM 554 C C . CYS A 1 71 ? 4.169 1.475 9.557 1.00 98.31 71 CYS A C 1
ATOM 556 O O . CYS A 1 71 ? 4.939 1.704 10.483 1.00 98.31 71 CYS A O 1
ATOM 558 N N . THR A 1 72 ? 4.611 0.961 8.415 1.00 98.06 72 THR A N 1
ATOM 559 C CA . THR A 1 72 ? 6.036 0.739 8.123 1.00 98.06 72 THR A CA 1
ATOM 560 C C . THR A 1 72 ? 6.379 1.377 6.789 1.00 98.06 72 THR A C 1
ATOM 562 O O . THR A 1 72 ? 5.816 0.970 5.770 1.00 98.06 72 THR A O 1
ATOM 565 N N . GLU A 1 73 ? 7.284 2.357 6.780 1.00 97.00 73 GLU A N 1
ATOM 566 C CA . GLU A 1 73 ? 7.726 2.990 5.534 1.00 97.00 73 GLU A CA 1
ATOM 567 C C . GLU A 1 73 ? 8.834 2.166 4.876 1.00 97.00 73 GLU A C 1
ATOM 569 O O . GLU A 1 73 ? 9.814 1.781 5.510 1.00 97.00 73 GLU A O 1
ATOM 574 N N . ALA A 1 74 ? 8.726 1.923 3.572 1.00 93.81 74 ALA A N 1
ATOM 575 C CA . ALA A 1 74 ? 9.710 1.131 2.836 1.00 93.81 74 ALA A CA 1
ATOM 576 C C . ALA A 1 74 ? 11.060 1.845 2.624 1.00 93.81 74 ALA A C 1
ATOM 578 O O . ALA A 1 74 ? 12.007 1.210 2.159 1.00 93.81 74 ALA A O 1
ATOM 579 N N . LYS A 1 75 ? 11.153 3.151 2.913 1.00 93.44 75 LYS A N 1
ATOM 580 C CA . LYS A 1 75 ? 12.358 3.973 2.714 1.00 93.44 75 LYS A CA 1
ATOM 581 C C . LYS A 1 75 ? 13.535 3.489 3.560 1.00 93.44 75 LYS A C 1
ATOM 583 O O . LYS A 1 75 ? 14.639 3.309 3.052 1.00 93.44 75 LYS A O 1
ATOM 588 N N . ASP A 1 76 ? 13.286 3.272 4.842 1.00 93.81 76 ASP A N 1
ATOM 589 C CA . ASP A 1 76 ? 14.277 2.866 5.843 1.00 93.81 76 ASP A CA 1
ATOM 590 C C . ASP A 1 76 ? 13.742 1.781 6.799 1.00 93.81 76 ASP A C 1
ATOM 592 O O . ASP A 1 76 ? 14.447 1.365 7.717 1.00 93.81 76 ASP A O 1
ATOM 596 N N . ASN A 1 77 ? 12.532 1.266 6.548 1.00 94.19 77 ASN A N 1
ATOM 597 C CA . ASN A 1 77 ? 11.830 0.283 7.375 1.00 94.19 77 ASN A CA 1
ATOM 598 C C . ASN A 1 77 ? 11.538 0.757 8.803 1.00 94.19 77 ASN A C 1
ATOM 600 O O . ASN A 1 77 ? 11.328 -0.080 9.688 1.00 94.19 77 ASN A O 1
ATOM 604 N N . HIS A 1 78 ? 11.499 2.070 9.050 1.00 97.19 78 HIS A N 1
ATOM 605 C CA . HIS A 1 78 ? 11.022 2.559 10.335 1.00 97.19 78 HIS A CA 1
ATOM 606 C C . HIS A 1 78 ? 9.548 2.181 10.537 1.00 97.19 78 HIS A C 1
ATOM 608 O O . HIS A 1 78 ? 8.768 2.029 9.590 1.00 97.19 78 HIS A O 1
ATOM 614 N N . VAL A 1 79 ? 9.183 1.997 11.803 1.00 98.38 79 VAL A N 1
ATOM 615 C CA . VAL A 1 79 ? 7.840 1.601 12.219 1.00 98.38 79 VAL A CA 1
ATOM 616 C C . VAL A 1 79 ? 7.236 2.719 13.046 1.00 98.38 79 VAL A C 1
ATOM 618 O O . VAL A 1 79 ? 7.865 3.225 13.972 1.00 98.38 79 VAL A O 1
ATOM 621 N N . GLU A 1 80 ? 5.990 3.047 12.738 1.00 98.31 80 GLU A N 1
ATOM 622 C CA . GLU A 1 80 ? 5.181 3.992 13.486 1.00 98.31 80 GLU A CA 1
ATOM 623 C C . GLU A 1 80 ? 3.897 3.319 13.965 1.00 98.31 80 GLU A C 1
ATOM 625 O O . GLU A 1 80 ? 3.278 2.531 13.247 1.00 98.31 80 GLU A O 1
ATOM 630 N N . HIS A 1 81 ? 3.484 3.670 15.176 1.00 98.31 81 HIS A N 1
ATOM 631 C CA . HIS A 1 81 ? 2.230 3.235 15.776 1.00 98.31 81 HIS A CA 1
ATOM 632 C C . HIS A 1 81 ? 1.331 4.460 15.887 1.00 98.31 81 HIS A C 1
ATOM 634 O O . HIS A 1 81 ? 1.688 5.423 16.569 1.00 98.31 81 HIS A O 1
ATOM 640 N N . ARG A 1 82 ? 0.206 4.459 15.170 1.00 98.06 82 ARG A N 1
ATOM 641 C CA . ARG A 1 82 ? -0.674 5.630 15.038 1.00 98.06 82 ARG A CA 1
ATOM 642 C C . ARG A 1 82 ? -2.137 5.245 15.182 1.00 98.06 82 ARG A C 1
ATOM 644 O O . ARG A 1 82 ? -2.498 4.072 15.079 1.00 98.06 82 ARG A O 1
ATOM 651 N N . GLU A 1 83 ? -2.986 6.241 15.396 1.00 98.19 83 GLU A N 1
ATOM 652 C CA . GLU A 1 83 ? -4.414 6.081 15.132 1.00 98.19 83 GLU A CA 1
ATOM 653 C C . GLU A 1 83 ? -4.696 6.206 13.632 1.00 98.19 83 GLU A C 1
ATOM 655 O O . GLU A 1 83 ? -4.046 6.975 12.918 1.00 98.19 83 GLU A O 1
ATOM 660 N N . LEU A 1 84 ? -5.678 5.443 13.148 1.00 98.25 84 LEU A N 1
ATOM 661 C CA . LEU A 1 84 ? -6.062 5.421 11.739 1.00 98.25 84 LEU A CA 1
ATOM 662 C C . LEU A 1 84 ? -6.374 6.826 11.200 1.00 98.25 84 LEU A C 1
ATOM 664 O O . LEU A 1 84 ? -5.884 7.191 10.134 1.00 98.25 84 LEU A O 1
ATOM 668 N N . GLY A 1 85 ? -7.138 7.625 11.946 1.00 98.19 85 GLY A N 1
ATOM 669 C CA . GLY A 1 85 ? -7.477 8.998 11.574 1.00 98.19 85 GLY A CA 1
ATOM 670 C C . GLY A 1 85 ? -6.245 9.891 11.422 1.00 98.19 85 GLY A C 1
ATOM 671 O O . GLY A 1 85 ? -6.088 10.537 10.390 1.00 98.19 85 GLY A O 1
ATOM 672 N N . GLU A 1 86 ? -5.327 9.856 12.392 1.00 98.44 86 GLU A N 1
ATOM 673 C CA . GLU A 1 86 ? -4.089 10.650 12.366 1.00 98.44 86 GLU A CA 1
ATOM 674 C C . GLU A 1 86 ? -3.195 10.290 11.175 1.00 98.44 86 GLU A C 1
ATOM 676 O O . GLU A 1 86 ? -2.594 11.154 10.535 1.00 98.44 86 GLU A O 1
ATOM 681 N N . PHE A 1 87 ? -3.094 9.000 10.857 1.00 98.44 87 PHE A N 1
ATOM 682 C CA . PHE A 1 87 ? -2.329 8.545 9.701 1.00 98.44 87 PHE A CA 1
ATOM 683 C C . PHE A 1 87 ? -2.984 8.954 8.375 1.00 98.44 87 PHE A C 1
ATOM 685 O O . PHE A 1 87 ? -2.291 9.296 7.414 1.00 98.44 87 PHE A O 1
ATOM 692 N N . MET A 1 88 ? -4.316 8.955 8.314 1.00 98.31 88 MET A N 1
ATOM 693 C CA . MET A 1 88 ? -5.049 9.419 7.140 1.00 98.31 88 MET A CA 1
ATOM 694 C C . MET A 1 88 ? -4.882 10.927 6.925 1.00 98.31 88 MET A C 1
ATOM 696 O O . MET A 1 88 ? -4.688 11.344 5.786 1.00 98.31 88 MET A O 1
ATOM 700 N N . ASP A 1 89 ? -4.878 11.720 7.997 1.00 98.25 89 ASP A N 1
ATOM 701 C CA . ASP A 1 89 ? -4.569 13.155 7.946 1.00 98.25 89 ASP A CA 1
ATOM 702 C C . ASP A 1 89 ? -3.126 13.395 7.473 1.00 98.25 89 ASP A C 1
ATOM 704 O O . ASP A 1 89 ? -2.874 14.219 6.596 1.00 98.25 89 ASP A O 1
ATOM 708 N N . PHE A 1 90 ? -2.165 12.610 7.972 1.00 97.38 90 PHE A N 1
ATOM 709 C CA . PHE A 1 90 ? -0.782 12.643 7.487 1.00 97.38 90 PHE A CA 1
ATOM 710 C C . PHE A 1 90 ? -0.687 12.346 5.981 1.00 97.38 90 PHE A C 1
ATOM 712 O O . PHE A 1 90 ? 0.073 13.004 5.269 1.00 97.38 90 PHE A O 1
ATOM 719 N N . CYS A 1 91 ? -1.467 11.388 5.475 1.00 97.12 91 CYS A N 1
ATOM 720 C CA . CYS A 1 91 ? -1.459 11.005 4.063 1.00 97.12 91 CYS A CA 1
ATOM 721 C C . CYS A 1 91 ? -2.034 12.080 3.121 1.00 97.12 91 CYS A C 1
ATOM 723 O O . CYS A 1 91 ? -1.820 11.986 1.910 1.00 97.12 91 CYS A O 1
ATOM 725 N N . GLU A 1 92 ? -2.719 13.114 3.631 1.00 95.69 92 GLU A N 1
ATOM 726 C CA . GLU A 1 92 ? -3.248 14.210 2.805 1.00 95.69 92 GLU A CA 1
ATOM 727 C C . GLU A 1 92 ? -2.144 14.905 1.998 1.00 95.69 92 GLU A C 1
ATOM 729 O O . GLU A 1 92 ? -2.372 15.287 0.850 1.00 95.69 92 GLU A O 1
ATOM 734 N N . GLN A 1 93 ? -0.918 14.973 2.531 1.00 94.00 93 GLN 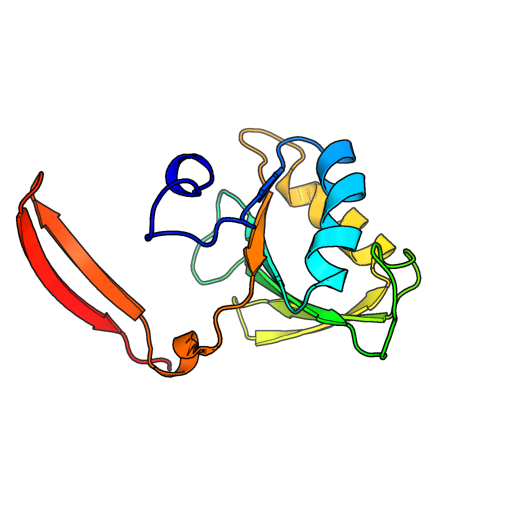A N 1
ATOM 735 C CA . GLN A 1 93 ? 0.240 15.556 1.842 1.00 94.00 93 GLN A CA 1
ATOM 736 C C . GLN A 1 93 ? 0.581 14.868 0.505 1.00 94.00 93 GLN A C 1
ATOM 738 O O . GLN A 1 93 ? 1.215 15.474 -0.352 1.00 94.00 93 GLN A O 1
ATOM 743 N N . TYR A 1 94 ? 0.170 13.608 0.314 1.00 94.81 94 TYR A N 1
ATOM 744 C CA . TYR A 1 94 ? 0.408 12.852 -0.922 1.00 94.81 94 TYR A CA 1
ATOM 745 C C . TYR A 1 94 ? -0.683 13.070 -1.981 1.00 94.81 94 TYR A C 1
ATOM 747 O O . TYR A 1 94 ? -0.503 12.707 -3.147 1.00 94.81 94 TYR A O 1
ATOM 755 N N . ILE A 1 95 ? -1.824 13.631 -1.573 1.00 94.19 95 ILE A N 1
ATOM 756 C CA . ILE A 1 95 ? -3.005 13.863 -2.414 1.00 94.19 95 ILE A CA 1
ATOM 757 C C . ILE A 1 95 ? -3.152 15.355 -2.741 1.00 94.19 95 ILE A C 1
ATOM 759 O O . ILE A 1 95 ? -3.576 15.703 -3.840 1.00 94.19 95 ILE A O 1
ATOM 763 N N . ILE A 1 96 ? -2.786 16.247 -1.819 1.00 90.62 96 ILE A N 1
ATOM 764 C CA . ILE A 1 96 ? -2.820 17.694 -2.041 1.00 90.62 96 ILE A CA 1
ATOM 765 C C . ILE A 1 96 ? -1.625 18.114 -2.906 1.00 90.62 96 ILE A C 1
ATOM 767 O O . ILE A 1 96 ? -0.476 17.841 -2.573 1.00 90.62 96 ILE A O 1
ATOM 771 N N . GLY A 1 97 ? -1.896 18.850 -3.985 1.00 84.69 97 GLY A N 1
ATOM 772 C CA . GLY A 1 97 ? -0.880 19.457 -4.848 1.00 84.69 97 GLY A CA 1
ATOM 773 C C . GLY A 1 97 ? -0.830 18.868 -6.257 1.00 84.69 97 GLY A C 1
ATOM 774 O O . GLY A 1 97 ? -1.647 18.034 -6.654 1.00 84.69 97 GLY A O 1
ATOM 775 N N . ASP A 1 98 ? 0.138 19.332 -7.045 1.00 80.31 98 ASP A N 1
ATOM 776 C CA . ASP A 1 98 ? 0.225 18.998 -8.465 1.00 80.31 98 ASP A CA 1
ATOM 777 C C . ASP A 1 98 ? 0.535 17.513 -8.692 1.00 80.31 98 ASP A C 1
ATOM 779 O O . ASP A 1 98 ? 1.617 17.013 -8.377 1.00 80.31 98 ASP A O 1
ATOM 783 N N . ASN A 1 99 ? -0.388 16.813 -9.358 1.00 82.38 99 ASN A N 1
ATOM 784 C CA . ASN A 1 99 ? -0.361 15.358 -9.564 1.00 82.38 99 ASN A CA 1
ATOM 785 C C . ASN A 1 99 ? -0.473 14.530 -8.270 1.00 82.38 99 ASN A C 1
ATOM 787 O O . ASN A 1 99 ? 0.006 13.389 -8.248 1.00 82.38 99 ASN A O 1
ATOM 791 N N . GLY A 1 100 ? -1.079 15.084 -7.218 1.00 89.94 100 GLY A N 1
ATOM 792 C CA . GLY A 1 100 ? -1.373 14.352 -5.992 1.00 89.94 100 GLY A CA 1
ATOM 793 C C . GLY A 1 100 ? -2.244 13.124 -6.264 1.00 89.94 100 GLY A C 1
ATOM 794 O O . GLY A 1 100 ? -3.228 13.176 -7.004 1.00 89.94 100 GLY A O 1
ATOM 795 N N . MET A 1 101 ? -1.812 11.984 -5.734 1.00 93.19 101 MET A N 1
ATOM 796 C CA . MET A 1 101 ? -2.503 10.705 -5.857 1.00 93.19 101 MET A CA 1
ATOM 797 C C . MET A 1 101 ? -1.900 9.723 -4.856 1.00 93.19 101 MET A C 1
ATOM 799 O O . MET A 1 101 ? -0.674 9.610 -4.740 1.00 93.19 101 MET A O 1
ATOM 803 N N . LEU A 1 102 ? -2.770 8.946 -4.218 1.00 95.62 102 LEU A N 1
ATOM 804 C CA . LEU A 1 102 ? -2.392 7.860 -3.325 1.00 95.62 102 LEU A CA 1
ATOM 805 C C . LEU A 1 102 ? -2.968 6.539 -3.837 1.00 95.62 102 LEU A C 1
ATOM 807 O O . LEU A 1 102 ? -4.175 6.413 -4.034 1.00 95.62 102 LEU A O 1
ATOM 811 N N . VAL A 1 103 ? -2.102 5.560 -4.080 1.00 95.25 103 VAL A N 1
ATOM 812 C CA . VAL A 1 103 ? -2.501 4.191 -4.432 1.00 95.25 103 VAL A CA 1
ATOM 813 C C . VAL A 1 103 ? -2.685 3.386 -3.157 1.00 95.25 103 VAL A C 1
ATOM 815 O O . VAL A 1 103 ? -1.856 3.485 -2.261 1.00 95.25 103 VAL A O 1
ATOM 818 N N . ASP A 1 104 ? -3.726 2.564 -3.117 1.00 96.38 104 ASP A N 1
ATOM 819 C CA . ASP A 1 104 ? -4.044 1.628 -2.041 1.00 96.38 104 ASP A CA 1
ATOM 820 C C . ASP A 1 104 ? -4.221 0.227 -2.629 1.00 96.38 104 ASP A C 1
ATOM 822 O O . ASP A 1 104 ? -5.119 -0.005 -3.436 1.00 96.38 104 ASP A O 1
ATOM 826 N N . MET A 1 105 ? -3.364 -0.707 -2.228 1.00 95.06 105 MET A N 1
ATOM 827 C CA . MET A 1 105 ? -3.347 -2.086 -2.718 1.00 95.06 105 MET A CA 1
ATOM 828 C C . MET A 1 105 ? -3.228 -3.062 -1.548 1.00 95.06 105 MET A C 1
ATOM 830 O O . MET A 1 105 ? -2.621 -2.736 -0.532 1.00 95.06 105 MET A O 1
ATOM 834 N N . THR A 1 106 ? -3.756 -4.279 -1.683 1.00 95.25 106 THR A N 1
ATOM 835 C CA . THR A 1 106 ? -3.508 -5.330 -0.687 1.00 95.25 106 THR A CA 1
ATOM 836 C C . THR A 1 106 ? -2.013 -5.627 -0.578 1.00 95.25 106 THR A C 1
ATOM 838 O O . THR A 1 106 ? -1.281 -5.613 -1.574 1.00 95.25 106 THR A O 1
ATOM 841 N N . PHE A 1 107 ? -1.536 -5.931 0.627 1.00 95.31 107 PHE A N 1
ATOM 842 C CA . PHE A 1 107 ? -0.189 -6.460 0.793 1.00 95.31 107 PHE A CA 1
ATOM 843 C C . PHE A 1 107 ? -0.081 -7.832 0.112 1.00 95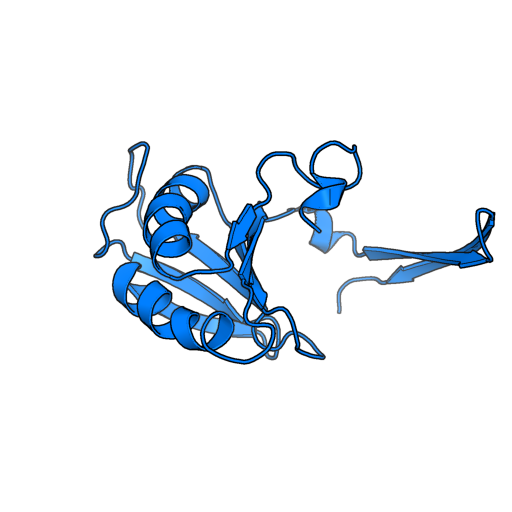.31 107 PHE A C 1
ATOM 845 O O . PHE A 1 107 ? -0.969 -8.674 0.246 1.00 95.31 107 PHE A O 1
ATOM 852 N N . LEU A 1 108 ? 1.012 -8.058 -0.624 1.00 93.19 108 LEU A N 1
ATOM 853 C CA . LEU A 1 108 ? 1.283 -9.315 -1.324 1.00 93.19 108 LEU A CA 1
ATOM 854 C C . LEU A 1 108 ? 2.373 -10.100 -0.573 1.00 93.19 108 LEU A C 1
ATOM 856 O O . LEU A 1 108 ? 3.558 -9.787 -0.721 1.00 93.19 108 LEU A O 1
ATOM 860 N N . PRO A 1 109 ? 2.027 -11.162 0.187 1.00 92.31 109 PRO A N 1
ATOM 861 C CA . PRO A 1 109 ? 2.977 -11.866 1.059 1.00 92.31 109 PRO A CA 1
ATOM 862 C C . PRO A 1 109 ? 4.146 -12.531 0.325 1.00 92.31 109 PRO A C 1
ATOM 864 O O . PRO A 1 109 ? 5.174 -12.835 0.932 1.00 92.31 109 PRO A O 1
ATOM 867 N N . ARG A 1 110 ? 3.997 -12.763 -0.984 1.00 92.56 110 ARG A N 1
ATOM 868 C CA . ARG A 1 110 ? 5.035 -13.335 -1.849 1.00 92.56 110 ARG A CA 1
ATOM 869 C C . ARG A 1 110 ? 6.175 -12.368 -2.156 1.00 92.56 110 ARG A C 1
ATOM 871 O O . ARG A 1 110 ? 7.165 -12.803 -2.724 1.00 92.56 110 ARG A O 1
ATOM 878 N N . ILE A 1 111 ? 6.114 -11.104 -1.728 1.00 90.69 111 ILE A N 1
ATOM 879 C CA . ILE A 1 111 ? 7.236 -10.162 -1.884 1.00 90.69 111 ILE A CA 1
ATOM 880 C C . ILE A 1 111 ? 8.540 -10.678 -1.249 1.00 90.69 111 ILE A C 1
ATOM 882 O O . ILE A 1 111 ? 9.626 -10.356 -1.717 1.00 90.69 111 ILE A O 1
ATOM 886 N N . LYS A 1 112 ? 8.443 -11.564 -0.247 1.00 90.62 112 LYS A N 1
ATOM 887 C CA . LYS A 1 112 ? 9.578 -12.297 0.345 1.00 90.62 112 LYS A CA 1
ATOM 888 C C . LYS A 1 112 ? 10.304 -13.238 -0.628 1.00 90.62 112 LYS A C 1
ATOM 890 O O . LYS A 1 112 ? 11.422 -13.655 -0.361 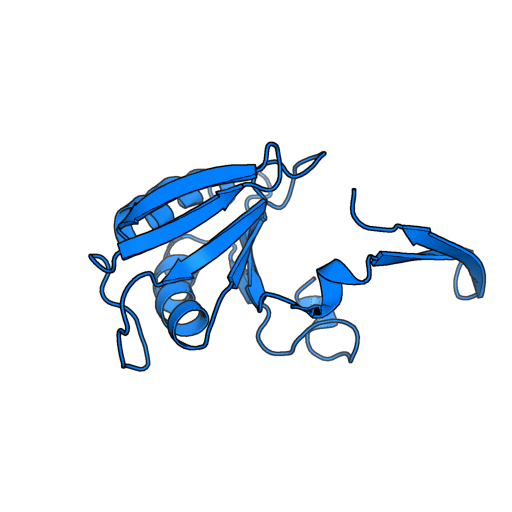1.00 90.62 112 LYS A O 1
ATOM 895 N N . GLU A 1 113 ? 9.666 -13.609 -1.734 1.00 94.06 113 GLU A N 1
ATOM 896 C CA . GLU A 1 113 ? 10.285 -14.369 -2.823 1.00 94.06 113 GLU A CA 1
ATOM 897 C C . GLU A 1 113 ? 11.062 -13.442 -3.772 1.00 94.06 113 GLU A C 1
ATOM 899 O O . GLU A 1 113 ? 11.861 -13.917 -4.576 1.00 94.06 113 GLU A O 1
ATOM 904 N N . GLY A 1 114 ? 10.869 -12.124 -3.669 1.00 91.62 114 GLY A N 1
ATOM 905 C CA . GLY A 1 114 ? 11.447 -11.105 -4.538 1.00 91.62 114 GLY A CA 1
ATOM 906 C C . GLY A 1 114 ? 10.481 -10.589 -5.601 1.00 91.62 114 GLY A C 1
ATOM 907 O O . GLY A 1 114 ? 9.295 -10.907 -5.625 1.00 91.62 114 GLY A O 1
ATOM 908 N N . GLU A 1 115 ? 11.017 -9.773 -6.500 1.00 92.81 115 GLU A N 1
ATOM 909 C CA . GLU A 1 115 ? 10.300 -9.176 -7.626 1.00 92.81 115 GLU A CA 1
ATOM 910 C C . GLU A 1 115 ? 10.862 -9.721 -8.943 1.00 92.81 115 GLU A C 1
ATOM 912 O O . GLU A 1 115 ? 12.081 -9.786 -9.124 1.00 92.81 115 GLU A O 1
ATOM 917 N N . ILE A 1 116 ? 9.991 -10.045 -9.900 1.00 93.56 116 ILE A N 1
ATOM 918 C CA . ILE A 1 116 ? 10.398 -10.278 -11.290 1.00 93.56 116 ILE A CA 1
ATOM 919 C C . ILE A 1 116 ? 10.233 -8.974 -12.066 1.00 93.56 116 ILE A C 1
ATOM 921 O O . ILE A 1 116 ? 9.145 -8.405 -12.122 1.00 93.56 116 ILE A O 1
ATOM 925 N N . ARG A 1 117 ? 11.316 -8.500 -12.681 1.00 94.06 117 ARG A N 1
ATOM 926 C CA . ARG A 1 117 ? 11.322 -7.324 -13.553 1.00 94.06 117 ARG A CA 1
ATOM 927 C C . ARG A 1 117 ? 11.497 -7.777 -14.989 1.00 94.06 117 ARG A C 1
ATOM 929 O O . ARG A 1 117 ? 12.517 -8.367 -15.337 1.00 94.06 117 ARG A O 1
ATOM 936 N N . LEU A 1 118 ? 10.492 -7.487 -15.804 1.00 94.69 118 LEU A N 1
ATOM 937 C CA . LEU A 1 118 ? 10.515 -7.738 -17.237 1.00 94.69 118 LEU A CA 1
ATOM 938 C C . LEU A 1 118 ? 10.922 -6.451 -17.950 1.00 94.69 118 LEU A C 1
ATOM 940 O O . LEU A 1 118 ? 10.245 -5.430 -17.825 1.00 94.69 118 LEU A O 1
ATOM 944 N N . LEU A 1 119 ? 12.023 -6.494 -18.696 1.00 96.00 119 LEU A N 1
ATOM 945 C CA . LEU A 1 119 ? 12.365 -5.444 -19.646 1.00 96.00 119 LEU A CA 1
ATOM 946 C C . LEU A 1 119 ? 11.706 -5.787 -20.978 1.00 96.00 119 LEU A C 1
ATOM 948 O O . LEU A 1 119 ? 12.026 -6.810 -21.585 1.00 96.00 119 LEU A O 1
ATOM 952 N N . MET A 1 120 ? 10.796 -4.929 -21.421 1.00 95.88 120 MET A N 1
ATOM 953 C CA . MET A 1 120 ? 10.049 -5.101 -22.663 1.00 95.88 120 MET A CA 1
ATOM 954 C C . MET A 1 120 ? 10.588 -4.140 -23.729 1.00 95.88 120 MET A C 1
ATOM 956 O O . MET A 1 120 ? 10.755 -2.952 -23.459 1.00 95.88 120 MET A O 1
ATOM 960 N N . LEU A 1 121 ? 10.819 -4.636 -24.946 1.00 96.88 121 LEU A N 1
ATOM 961 C CA . LEU A 1 121 ? 10.965 -3.827 -26.154 1.00 96.88 121 LEU A CA 1
ATOM 962 C C . LEU A 1 121 ? 9.660 -3.955 -26.947 1.00 96.88 121 LEU A C 1
ATOM 964 O O . LEU A 1 121 ? 9.364 -5.016 -27.497 1.00 96.88 121 LEU A O 1
ATOM 968 N N . TYR A 1 122 ? 8.860 -2.888 -26.968 1.00 95.12 122 TYR A N 1
ATOM 969 C CA . TYR A 1 122 ? 7.473 -2.934 -27.443 1.00 95.12 122 TYR A CA 1
ATOM 970 C C . TYR A 1 122 ? 6.680 -4.056 -26.747 1.00 95.12 122 TYR A C 1
ATOM 972 O O . TYR A 1 122 ? 6.473 -4.009 -25.538 1.00 95.12 122 TYR A O 1
ATOM 980 N N . ASN A 1 123 ? 6.250 -5.069 -27.497 1.00 94.62 123 ASN A N 1
ATOM 981 C CA . ASN A 1 123 ? 5.497 -6.226 -27.017 1.00 94.62 123 ASN A CA 1
ATOM 982 C C . ASN A 1 123 ? 6.373 -7.472 -26.778 1.00 94.62 123 ASN A C 1
ATOM 984 O O . ASN A 1 123 ? 5.831 -8.549 -26.548 1.00 94.62 123 ASN A O 1
ATOM 988 N N . THR A 1 124 ? 7.704 -7.350 -26.832 1.00 96.00 124 THR A N 1
ATOM 989 C CA . THR A 1 124 ? 8.636 -8.480 -26.694 1.00 96.00 124 THR A CA 1
ATOM 990 C C . THR A 1 124 ? 9.468 -8.364 -25.409 1.00 96.00 124 THR A C 1
ATOM 992 O O . THR A 1 124 ? 10.145 -7.349 -25.230 1.00 96.00 124 THR A O 1
ATOM 995 N N . PRO A 1 125 ? 9.478 -9.372 -24.513 1.00 96.06 125 PRO A N 1
ATOM 996 C CA . PRO A 1 125 ? 10.384 -9.391 -23.367 1.00 96.06 125 PRO A CA 1
ATOM 997 C C . PRO A 1 125 ? 11.821 -9.648 -23.835 1.00 96.06 125 PRO A C 1
ATOM 999 O O . PRO A 1 125 ? 12.104 -10.669 -24.457 1.00 96.06 125 PRO A O 1
ATOM 1002 N N . VAL A 1 126 ? 12.737 -8.733 -23.525 1.00 97.75 126 VAL A N 1
ATOM 1003 C CA . VAL A 1 126 ? 14.160 -8.833 -23.900 1.00 97.75 126 VAL A CA 1
ATOM 1004 C C . VAL A 1 126 ? 15.067 -9.164 -22.715 1.00 97.75 126 VAL A C 1
ATOM 1006 O O . VAL A 1 126 ? 16.201 -9.596 -22.908 1.00 97.75 126 VAL A O 1
ATOM 1009 N N . ASN A 1 127 ? 14.591 -8.975 -21.481 1.00 97.69 127 ASN A N 1
ATOM 1010 C CA . ASN A 1 127 ? 15.327 -9.362 -20.281 1.00 97.69 127 ASN A CA 1
ATOM 1011 C C . ASN A 1 127 ? 14.378 -9.679 -19.117 1.00 97.69 127 ASN A C 1
ATOM 1013 O O . ASN A 1 127 ? 13.349 -9.021 -18.955 1.00 97.69 127 ASN A O 1
ATOM 1017 N N . VAL A 1 128 ? 14.747 -10.664 -18.297 1.00 96.44 128 VAL A N 1
ATOM 1018 C CA . VAL A 1 128 ? 14.033 -11.044 -17.074 1.00 96.44 128 VAL A CA 1
ATOM 1019 C C . VAL A 1 128 ? 15.018 -10.991 -15.916 1.00 96.44 128 VAL A C 1
ATOM 1021 O O . VAL A 1 128 ? 15.989 -11.745 -15.889 1.00 96.44 128 VAL A O 1
ATOM 1024 N N . VAL A 1 129 ? 14.757 -10.118 -14.948 1.00 96.25 129 VAL A N 1
ATOM 1025 C CA . VAL A 1 129 ? 15.579 -9.977 -13.744 1.00 96.25 129 VAL A CA 1
ATOM 1026 C C . VAL A 1 129 ? 14.776 -10.429 -12.536 1.00 96.25 129 VAL A C 1
ATOM 1028 O O . VAL A 1 129 ? 13.728 -9.859 -12.239 1.00 96.25 129 VAL A O 1
ATOM 1031 N N . HIS A 1 130 ? 15.290 -11.411 -11.797 1.00 95.31 130 HIS A N 1
ATOM 1032 C CA . HIS A 1 130 ? 14.789 -11.722 -10.459 1.00 95.31 130 HIS A CA 1
ATOM 1033 C C . HIS A 1 130 ? 15.541 -10.884 -9.431 1.00 95.31 130 HIS A C 1
ATOM 1035 O O . HIS A 1 130 ? 16.702 -11.146 -9.115 1.00 95.31 130 HIS A O 1
ATOM 1041 N N . LYS A 1 131 ? 14.878 -9.855 -8.909 1.00 91.38 131 LYS A N 1
ATOM 1042 C CA . LYS A 1 131 ? 15.393 -9.062 -7.801 1.00 91.38 131 LYS A CA 1
ATOM 1043 C C . LYS A 1 131 ? 14.998 -9.746 -6.496 1.00 91.38 131 LYS A C 1
ATOM 1045 O O . LYS A 1 131 ? 13.843 -9.672 -6.081 1.00 91.38 131 LYS A O 1
ATOM 1050 N N . LYS A 1 132 ? 15.961 -10.403 -5.853 1.00 89.06 132 LYS A N 1
ATOM 1051 C CA . LYS A 1 132 ? 15.769 -10.960 -4.511 1.00 89.06 132 LYS A CA 1
ATOM 1052 C C . LYS A 1 132 ? 15.578 -9.827 -3.490 1.00 89.06 132 LYS A C 1
ATOM 1054 O O . LYS A 1 132 ? 16.141 -8.747 -3.696 1.00 89.06 132 LYS A O 1
ATOM 1059 N N . PRO A 1 133 ? 14.792 -10.046 -2.424 1.00 79.44 133 PRO A N 1
ATOM 1060 C CA . PRO A 1 133 ? 14.756 -9.120 -1.298 1.00 79.44 133 PRO A CA 1
ATOM 1061 C C . PRO A 1 133 ? 16.167 -8.970 -0.719 1.00 79.44 133 PRO A C 1
ATOM 1063 O O . PRO A 1 133 ? 16.949 -9.923 -0.776 1.00 79.44 133 PRO A O 1
ATOM 1066 N N . ALA A 1 134 ? 16.485 -7.770 -0.231 1.00 62.84 134 ALA A N 1
ATOM 1067 C CA . ALA A 1 134 ? 17.708 -7.533 0.533 1.00 62.84 134 ALA A CA 1
ATOM 1068 C C . ALA A 1 134 ? 17.634 -8.226 1.900 1.00 62.84 134 ALA A C 1
ATOM 1070 O O . ALA A 1 134 ? 16.502 -8.342 2.427 1.00 62.84 134 ALA A O 1
#